Protein AF-A0AB73KHJ9-F1 (afdb_monomer_lite)

Structure (mmCIF, N/CA/C/O backbone):
data_AF-A0AB73KHJ9-F1
#
_entry.id   AF-A0AB73KHJ9-F1
#
loop_
_atom_site.group_PDB
_atom_site.id
_atom_site.type_symbol
_atom_site.label_atom_id
_atom_site.label_alt_id
_atom_site.label_comp_id
_atom_site.label_asym_id
_atom_site.label_entity_id
_atom_site.label_seq_id
_atom_site.pdbx_PDB_ins_code
_atom_site.Cartn_x
_atom_site.Cartn_y
_atom_site.Cartn_z
_atom_site.occupancy
_atom_site.B_iso_or_equiv
_atom_site.auth_seq_id
_atom_site.auth_comp_id
_atom_site.auth_asym_id
_atom_site.auth_atom_id
_atom_site.pdbx_PDB_model_num
ATOM 1 N N . MET A 1 1 ? -18.377 -6.140 -3.430 1.00 81.19 1 MET A N 1
ATOM 2 C CA . MET A 1 1 ? -17.307 -7.071 -3.857 1.00 81.19 1 MET A CA 1
ATOM 3 C C . MET A 1 1 ? -16.112 -6.211 -4.184 1.00 81.19 1 MET A C 1
ATOM 5 O O . MET A 1 1 ? -16.293 -5.256 -4.936 1.00 81.19 1 MET A O 1
ATOM 9 N N . ALA A 1 2 ? -14.947 -6.547 -3.633 1.00 90.94 2 ALA A N 1
ATOM 10 C CA . ALA A 1 2 ? -13.695 -5.864 -3.920 1.00 90.94 2 ALA A CA 1
ATOM 11 C C . ALA A 1 2 ? -13.493 -5.612 -5.420 1.00 90.94 2 ALA A C 1
ATOM 13 O O . ALA A 1 2 ? -13.646 -6.513 -6.248 1.00 90.94 2 ALA A O 1
ATOM 14 N N . SER A 1 3 ? -13.125 -4.384 -5.767 1.00 93.88 3 SER A N 1
ATOM 15 C CA . SER A 1 3 ? -12.818 -3.993 -7.144 1.00 93.88 3 SER A CA 1
ATOM 16 C C . SER A 1 3 ? -11.706 -2.953 -7.179 1.00 93.88 3 SER A C 1
ATOM 18 O O . SER A 1 3 ? -11.421 -2.309 -6.168 1.00 93.88 3 SER A O 1
ATOM 20 N N . PHE A 1 4 ? -11.085 -2.782 -8.347 1.00 93.62 4 PHE A N 1
ATOM 21 C CA . PHE A 1 4 ? -10.107 -1.726 -8.579 1.00 93.62 4 PHE A CA 1
ATOM 22 C C . PHE A 1 4 ? -10.362 -1.002 -9.901 1.00 93.62 4 PHE A C 1
ATOM 24 O O . PHE A 1 4 ? -10.872 -1.579 -10.862 1.00 93.62 4 PHE A O 1
ATOM 31 N N . THR A 1 5 ? -9.959 0.264 -9.956 1.00 94.12 5 THR A N 1
ATOM 32 C CA . THR A 1 5 ? -9.989 1.097 -11.162 1.00 94.12 5 THR A CA 1
ATOM 33 C C . THR A 1 5 ? -8.709 1.913 -11.258 1.00 94.12 5 THR A C 1
ATOM 35 O O . THR A 1 5 ? -8.288 2.501 -10.260 1.00 94.12 5 THR A O 1
ATOM 38 N N . LYS A 1 6 ? -8.113 2.004 -12.452 1.00 91.19 6 LYS A N 1
ATOM 39 C CA . LYS A 1 6 ? -7.064 3.001 -12.722 1.00 91.19 6 LYS A CA 1
ATOM 40 C C . LYS A 1 6 ? -7.648 4.403 -12.586 1.00 91.19 6 LYS A C 1
ATOM 42 O O . LYS A 1 6 ? -8.772 4.633 -13.027 1.00 91.19 6 LYS A O 1
ATOM 47 N N . GLU A 1 7 ? -6.890 5.328 -12.009 1.00 88.81 7 GLU A N 1
ATOM 48 C CA . GLU A 1 7 ? -7.337 6.724 -11.906 1.00 88.81 7 GLU A CA 1
ATOM 49 C C . GLU A 1 7 ? -7.354 7.414 -13.267 1.00 88.81 7 GLU A C 1
ATOM 51 O O . GLU A 1 7 ? -8.308 8.104 -13.615 1.00 88.81 7 GLU A O 1
ATOM 56 N N . GLU A 1 8 ? -6.326 7.147 -14.070 1.00 87.56 8 GLU A N 1
ATOM 57 C CA . GLU A 1 8 ? -6.245 7.567 -15.460 1.00 87.56 8 GLU A CA 1
ATOM 58 C C . GLU A 1 8 ? -6.319 6.334 -16.357 1.00 87.56 8 GLU A C 1
ATOM 60 O O . GLU A 1 8 ? -5.397 5.517 -16.401 1.00 87.56 8 GLU A O 1
ATOM 65 N N . ALA A 1 9 ? -7.415 6.193 -17.103 1.00 83.62 9 ALA A N 1
ATOM 66 C CA . ALA A 1 9 ? -7.610 5.055 -18.004 1.00 83.62 9 ALA A CA 1
ATOM 67 C C . ALA A 1 9 ? -6.530 4.969 -19.100 1.00 83.62 9 ALA A C 1
ATOM 69 O O . ALA A 1 9 ? -6.237 3.884 -19.595 1.00 83.62 9 ALA A O 1
ATOM 70 N N . THR A 1 10 ? -5.930 6.105 -19.462 1.00 85.88 10 THR A N 1
ATOM 71 C CA . THR A 1 10 ? -4.847 6.214 -20.449 1.00 85.88 10 THR A CA 1
ATOM 72 C C . THR A 1 10 ? -3.466 5.916 -19.875 1.00 85.88 10 THR A C 1
ATOM 74 O O . THR A 1 10 ? -2.509 5.820 -20.642 1.00 85.88 10 THR A O 1
ATOM 77 N N . CYS A 1 11 ? -3.330 5.780 -18.554 1.00 85.06 11 CYS A N 1
ATOM 78 C CA . CYS A 1 11 ? -2.047 5.455 -17.957 1.00 85.06 11 CYS A CA 1
ATOM 79 C C . CYS A 1 11 ? -1.626 4.027 -18.330 1.00 85.06 11 CYS A C 1
ATOM 81 O O . CYS A 1 11 ? -2.378 3.050 -18.185 1.00 85.06 11 CYS A O 1
ATOM 83 N N . THR A 1 12 ? -0.382 3.924 -18.787 1.00 83.69 12 THR A N 1
ATOM 84 C CA . THR A 1 12 ? 0.283 2.672 -19.131 1.00 83.69 12 THR A CA 1
ATOM 85 C C . THR A 1 12 ? 1.580 2.586 -18.334 1.00 83.69 12 THR A C 1
ATOM 87 O O . THR A 1 12 ? 2.460 3.430 -18.483 1.00 83.69 12 THR A O 1
ATOM 90 N N . SER A 1 13 ? 1.682 1.591 -17.449 1.00 84.44 13 SER A N 1
ATOM 91 C CA . SER A 1 13 ? 2.965 1.179 -16.882 1.00 84.44 13 SER A CA 1
ATOM 92 C C . SER A 1 13 ? 3.457 -0.056 -17.619 1.00 84.44 13 SER A C 1
ATOM 94 O O . SER A 1 13 ? 2.667 -0.934 -17.962 1.00 84.44 13 SER A O 1
ATOM 96 N N . GLU A 1 14 ? 4.758 -0.114 -17.886 1.00 85.19 14 GLU A N 1
ATOM 97 C CA . GLU A 1 14 ? 5.397 -1.238 -18.580 1.00 85.19 14 GLU A CA 1
ATOM 98 C C . GLU A 1 14 ? 6.280 -2.076 -17.655 1.00 85.19 14 GLU A C 1
ATOM 100 O O . GLU A 1 14 ? 6.662 -3.186 -18.015 1.00 85.19 14 GLU A O 1
ATOM 105 N N . ILE A 1 15 ? 6.642 -1.552 -16.481 1.00 87.56 15 ILE A N 1
ATOM 106 C CA . ILE A 1 15 ? 7.699 -2.132 -15.639 1.00 87.56 15 ILE A CA 1
ATOM 107 C C . ILE A 1 15 ? 7.201 -2.423 -14.229 1.00 87.56 15 ILE A C 1
ATOM 109 O O . ILE A 1 15 ? 7.652 -3.398 -13.632 1.00 87.56 15 ILE A O 1
ATOM 113 N N . LEU A 1 16 ? 6.294 -1.608 -13.690 1.00 90.75 16 LEU A N 1
ATOM 114 C CA . LEU A 1 16 ? 5.935 -1.655 -12.280 1.00 90.75 16 LEU A CA 1
ATOM 115 C C . LEU A 1 16 ? 4.426 -1.696 -12.108 1.00 90.75 16 LEU A C 1
ATOM 117 O O . LEU A 1 16 ? 3.721 -0.821 -12.595 1.00 90.75 16 LEU A O 1
ATOM 121 N N . PHE A 1 17 ? 3.943 -2.680 -11.365 1.00 92.62 17 PHE A N 1
ATOM 122 C CA . PHE A 1 17 ? 2.517 -2.882 -11.147 1.00 92.62 17 PHE A CA 1
ATOM 123 C C . PHE A 1 17 ? 2.246 -3.173 -9.678 1.00 92.62 17 PHE A C 1
ATOM 125 O O . PHE A 1 17 ? 3.093 -3.725 -8.967 1.00 92.62 17 PHE A O 1
ATOM 132 N N . ILE A 1 18 ? 1.029 -2.861 -9.245 1.00 94.88 18 ILE A N 1
ATOM 133 C CA . ILE A 1 18 ? 0.480 -3.404 -8.010 1.00 94.88 18 ILE A CA 1
ATOM 134 C C . ILE A 1 18 ? 0.051 -4.844 -8.297 1.00 94.88 18 ILE A C 1
ATOM 136 O O . ILE A 1 18 ? -0.739 -5.112 -9.202 1.00 94.88 18 ILE A O 1
ATOM 140 N N . GLY A 1 19 ? 0.640 -5.780 -7.566 1.00 93.00 19 GLY A N 1
ATOM 141 C CA . GLY A 1 19 ? 0.358 -7.202 -7.666 1.00 93.00 19 GLY A CA 1
ATOM 142 C C . GLY A 1 19 ? -0.805 -7.610 -6.772 1.00 93.00 19 GLY A C 1
ATOM 143 O O . GLY A 1 19 ? -1.752 -6.857 -6.563 1.00 93.00 19 GLY A O 1
ATOM 144 N N . THR A 1 20 ? -0.737 -8.816 -6.211 1.00 94.62 20 THR A N 1
ATOM 145 C CA . THR A 1 20 ? -1.759 -9.291 -5.276 1.00 94.62 20 THR A CA 1
ATOM 146 C C . THR A 1 20 ? -1.966 -8.304 -4.135 1.00 94.62 20 THR A C 1
ATOM 148 O O . THR A 1 20 ? -1.011 -7.885 -3.492 1.00 94.62 20 THR A O 1
ATOM 151 N N . THR A 1 21 ? -3.220 -7.972 -3.855 1.00 95.00 21 THR A N 1
ATOM 152 C CA . THR A 1 21 ? -3.601 -7.209 -2.668 1.00 95.00 21 THR A CA 1
ATOM 153 C C . THR A 1 21 ? -4.623 -8.008 -1.886 1.00 95.00 21 THR A C 1
ATOM 155 O O . THR A 1 21 ? -5.563 -8.540 -2.481 1.00 95.00 21 THR A O 1
ATOM 158 N N . GLN A 1 22 ? -4.424 -8.153 -0.578 1.00 95.19 22 GLN A N 1
ATOM 159 C CA . GLN A 1 22 ? -5.305 -8.939 0.289 1.00 95.19 22 GLN A CA 1
ATOM 160 C C . GLN A 1 22 ? -5.485 -8.249 1.628 1.00 95.19 22 GLN A C 1
ATOM 162 O O . GLN A 1 22 ? -4.527 -7.698 2.172 1.00 95.19 22 GLN A O 1
ATOM 167 N N . LEU A 1 23 ? -6.691 -8.350 2.172 1.00 95.50 23 LEU A N 1
ATOM 168 C CA . LEU A 1 23 ? -6.990 -7.977 3.544 1.00 95.50 23 LEU A CA 1
ATOM 169 C C . LEU A 1 23 ? -7.388 -9.253 4.277 1.00 95.50 23 LEU A C 1
ATOM 171 O O . LEU A 1 23 ? -8.394 -9.864 3.937 1.00 95.50 23 LEU A O 1
ATOM 175 N N . ILE A 1 24 ? -6.596 -9.692 5.247 1.00 94.06 24 ILE A N 1
ATOM 176 C CA . ILE A 1 24 ? -6.816 -10.952 5.971 1.00 9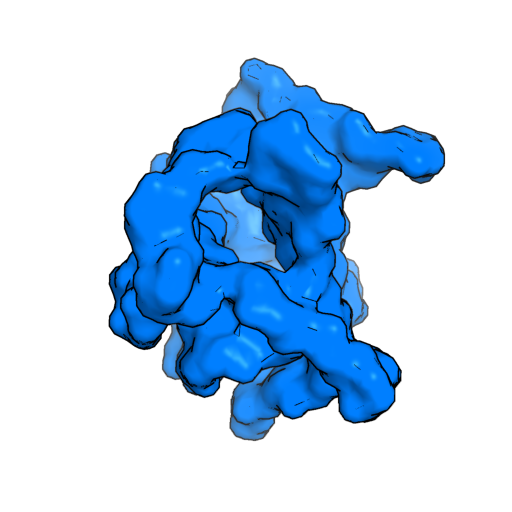4.06 24 ILE A CA 1
ATOM 177 C C . ILE A 1 24 ? -7.057 -10.687 7.462 1.00 94.06 24 ILE A C 1
ATOM 179 O O . ILE A 1 24 ? -6.628 -9.647 7.969 1.00 94.06 24 ILE A O 1
ATOM 183 N N . PRO A 1 25 ? -7.742 -11.594 8.184 1.00 92.81 25 PRO A N 1
ATOM 184 C CA . PRO A 1 25 ? -7.903 -11.469 9.627 1.00 92.81 25 PRO A CA 1
ATOM 185 C C . PRO A 1 25 ? -6.544 -11.349 10.320 1.00 92.81 25 PRO A C 1
ATOM 187 O O . PRO A 1 25 ? -5.617 -12.095 10.004 1.00 92.81 25 PRO A O 1
ATOM 190 N N . CYS A 1 26 ? -6.434 -10.423 11.268 1.00 89.00 26 CYS A N 1
ATOM 191 C CA . CYS A 1 26 ? -5.225 -10.245 12.060 1.00 89.00 26 CYS A CA 1
ATOM 192 C C . CYS A 1 26 ? -5.406 -10.888 13.435 1.00 89.00 26 CYS A C 1
ATOM 194 O O . CYS A 1 26 ? -6.445 -10.715 14.068 1.00 89.00 26 CYS A O 1
ATOM 196 N N . ASN A 1 27 ? -4.389 -11.608 13.905 1.00 84.19 27 ASN A N 1
ATOM 197 C CA . ASN A 1 27 ? -4.304 -12.060 15.292 1.00 84.19 27 ASN A CA 1
ATOM 198 C C . ASN A 1 27 ? -3.025 -11.491 15.914 1.00 84.19 27 ASN A C 1
ATOM 200 O O . ASN A 1 27 ? -2.071 -12.216 16.191 1.00 84.19 27 ASN A O 1
ATOM 204 N N . GLU A 1 28 ? -2.984 -10.165 16.023 1.00 84.50 28 GLU A N 1
ATOM 205 C CA . GLU A 1 28 ? -1.832 -9.409 16.503 1.00 84.50 28 GLU A CA 1
ATOM 206 C C . GLU A 1 28 ? -1.914 -9.185 18.016 1.00 84.50 28 GLU A C 1
ATOM 208 O O . GLU A 1 28 ? -2.872 -8.606 18.526 1.00 84.50 28 GLU A O 1
ATOM 213 N N . THR A 1 29 ? -0.887 -9.623 18.746 1.00 85.31 29 THR A N 1
ATOM 214 C CA . THR A 1 29 ? -0.818 -9.491 20.211 1.00 85.31 29 THR A CA 1
ATOM 215 C C . THR A 1 29 ? 0.162 -8.418 20.678 1.00 85.31 29 THR A C 1
ATOM 217 O O . THR A 1 29 ? 0.044 -7.932 21.799 1.00 85.31 29 THR A O 1
ATOM 220 N N . GLN A 1 30 ? 1.146 -8.059 19.851 1.00 88.44 30 GLN A N 1
ATOM 221 C CA . GLN A 1 30 ? 2.175 -7.070 20.170 1.00 88.44 30 GLN A CA 1
ATOM 222 C C . GLN A 1 30 ? 1.712 -5.644 19.848 1.00 88.44 30 GLN A C 1
ATOM 224 O O . GLN A 1 30 ? 2.007 -4.720 20.605 1.00 88.44 30 GLN A O 1
ATOM 229 N N . TYR A 1 31 ? 0.961 -5.466 18.757 1.00 88.50 31 TYR A N 1
ATOM 230 C CA . TYR A 1 31 ? 0.440 -4.170 18.302 1.00 88.50 31 TYR A CA 1
ATOM 231 C C . TYR A 1 31 ? -1.094 -4.202 18.169 1.00 88.50 31 TYR A C 1
ATOM 233 O O . TYR A 1 31 ? -1.628 -4.354 17.071 1.00 88.50 31 TYR A O 1
ATOM 241 N N . PRO A 1 32 ? -1.836 -4.027 19.276 1.00 84.75 32 PRO A N 1
ATOM 242 C CA . PRO A 1 32 ? -3.259 -4.373 19.355 1.00 84.75 32 PRO A CA 1
ATOM 243 C C . PRO A 1 32 ? -4.203 -3.464 18.550 1.00 84.75 32 PRO A C 1
ATOM 245 O O . PRO A 1 32 ? -5.407 -3.698 18.537 1.00 84.75 32 PRO A O 1
ATOM 248 N N . LEU A 1 33 ? -3.694 -2.414 17.896 1.00 91.31 33 LEU A N 1
ATOM 249 C CA . LEU A 1 33 ? -4.512 -1.568 17.023 1.00 91.31 33 LEU A CA 1
ATOM 250 C C . LEU A 1 33 ? -4.861 -2.266 15.701 1.00 91.31 33 LEU A C 1
ATOM 252 O O . LEU A 1 33 ? -5.864 -1.915 15.080 1.00 91.31 33 LEU A O 1
ATOM 256 N N . ALA A 1 34 ? -4.054 -3.237 15.262 1.00 93.50 34 ALA A N 1
ATOM 257 C CA . ALA A 1 34 ? -4.285 -3.951 14.015 1.00 93.50 34 ALA A CA 1
ATOM 258 C C . ALA A 1 34 ? -5.487 -4.898 14.139 1.00 93.50 34 ALA A C 1
ATOM 260 O O . ALA A 1 34 ? -5.461 -5.878 14.877 1.00 93.50 34 ALA A O 1
ATOM 261 N N . THR A 1 35 ? -6.540 -4.612 13.377 1.00 94.06 35 THR A N 1
ATOM 262 C CA . THR A 1 35 ? -7.751 -5.452 13.293 1.00 94.06 35 THR A CA 1
ATOM 263 C C . THR A 1 35 ? -7.725 -6.393 12.086 1.00 94.06 35 THR A C 1
ATOM 265 O O . THR A 1 35 ? -8.353 -7.450 12.089 1.00 94.06 35 THR A O 1
ATOM 268 N N . ALA A 1 36 ? -6.966 -6.028 11.053 1.00 95.12 36 ALA A N 1
ATOM 269 C CA . ALA A 1 36 ? -6.751 -6.805 9.841 1.00 95.12 36 ALA A CA 1
ATOM 270 C C . ALA A 1 36 ? -5.312 -6.600 9.345 1.00 95.12 36 ALA A C 1
ATOM 272 O O . ALA A 1 36 ? -4.693 -5.574 9.628 1.00 95.12 36 ALA A O 1
ATOM 273 N N . THR A 1 37 ? -4.786 -7.572 8.606 1.00 95.12 37 THR A N 1
ATOM 274 C CA . THR A 1 37 ? -3.486 -7.470 7.939 1.00 95.12 37 THR A CA 1
ATOM 275 C C . THR A 1 37 ? -3.716 -7.170 6.466 1.00 95.12 37 THR A C 1
ATOM 277 O O . THR A 1 37 ? -4.382 -7.931 5.765 1.00 95.12 37 THR A O 1
ATOM 280 N N . LEU A 1 38 ? -3.156 -6.061 5.995 1.00 95.81 38 LEU A N 1
ATOM 281 C CA . LEU A 1 38 ? -3.105 -5.679 4.594 1.00 95.81 38 LEU A CA 1
ATOM 282 C C . LEU A 1 38 ? -1.767 -6.129 4.003 1.00 95.81 38 LEU A C 1
ATOM 284 O O . LEU A 1 38 ? -0.696 -5.797 4.511 1.00 95.81 38 LEU A O 1
ATOM 288 N N . SER A 1 39 ? -1.847 -6.875 2.907 1.00 94.62 39 SER A N 1
ATOM 289 C CA . SER A 1 39 ? -0.702 -7.244 2.078 1.00 94.62 39 SER A CA 1
ATOM 290 C C . SER A 1 39 ? -0.874 -6.639 0.696 1.00 94.62 39 SER A C 1
ATOM 292 O O . SER A 1 39 ? -1.944 -6.768 0.097 1.00 94.62 39 SER A O 1
ATOM 294 N N . ILE A 1 40 ? 0.159 -5.964 0.201 1.00 95.44 40 ILE A N 1
ATOM 295 C CA . ILE A 1 40 ? 0.191 -5.417 -1.157 1.00 95.44 40 ILE A CA 1
ATOM 296 C C . ILE A 1 40 ? 1.510 -5.822 -1.802 1.00 95.44 40 ILE A C 1
ATOM 298 O O . ILE A 1 40 ? 2.581 -5.449 -1.325 1.00 95.44 40 ILE A O 1
ATOM 302 N N . ASP A 1 41 ? 1.433 -6.563 -2.899 1.00 94.69 41 ASP A N 1
ATOM 303 C CA . ASP A 1 41 ? 2.589 -6.877 -3.726 1.00 94.69 41 ASP A CA 1
ATOM 304 C C . ASP A 1 41 ? 2.931 -5.693 -4.634 1.00 94.69 41 ASP A C 1
ATOM 306 O O . ASP A 1 41 ? 2.060 -5.103 -5.277 1.00 94.69 41 ASP A O 1
ATOM 310 N N . VAL A 1 42 ? 4.222 -5.428 -4.787 1.00 93.88 42 VAL A N 1
ATOM 311 C CA . VAL A 1 42 ? 4.764 -4.699 -5.935 1.00 93.88 42 VAL A CA 1
ATOM 312 C C . VAL A 1 42 ? 5.466 -5.708 -6.840 1.00 93.88 42 VAL A C 1
ATOM 314 O O . VAL A 1 42 ? 6.288 -6.501 -6.376 1.00 93.88 42 VAL A O 1
ATOM 317 N N . ILE A 1 43 ? 5.118 -5.712 -8.127 1.00 93.44 43 ILE A N 1
ATOM 318 C CA . ILE A 1 43 ? 5.615 -6.687 -9.108 1.00 93.44 43 ILE A CA 1
ATOM 319 C C . ILE A 1 43 ? 6.148 -6.004 -10.362 1.00 93.44 43 ILE A C 1
ATOM 321 O O . ILE A 1 43 ? 5.800 -4.865 -10.675 1.00 93.44 43 ILE A O 1
ATOM 325 N N . SER A 1 44 ? 6.959 -6.746 -11.107 1.00 91.00 44 SER A N 1
ATOM 326 C CA . SER A 1 44 ? 7.421 -6.379 -12.443 1.00 91.00 44 SER A CA 1
ATOM 327 C C . SER A 1 44 ? 7.136 -7.513 -13.437 1.00 91.00 44 SER A C 1
ATOM 329 O O . SER A 1 44 ? 6.907 -8.656 -13.023 1.00 91.00 44 SER A O 1
ATOM 331 N N . PRO A 1 45 ? 7.115 -7.251 -14.756 1.00 88.88 45 PRO A N 1
ATOM 332 C CA . PRO A 1 45 ? 7.068 -8.315 -15.750 1.00 88.88 45 PRO A CA 1
ATOM 333 C C . PRO A 1 45 ? 8.298 -9.218 -15.665 1.00 88.88 45 PRO A C 1
ATOM 335 O O . PRO A 1 45 ? 9.391 -8.769 -15.330 1.00 88.88 45 PRO A O 1
ATOM 338 N N . GLN A 1 46 ? 8.152 -10.477 -16.084 1.00 87.56 46 GLN A N 1
ATOM 339 C CA . GLN A 1 46 ? 9.225 -11.478 -16.021 1.00 87.56 46 GLN A CA 1
ATOM 340 C C . GLN A 1 46 ? 10.524 -11.027 -16.713 1.00 87.56 46 GLN A C 1
ATOM 342 O O . GLN A 1 46 ? 11.613 -11.374 -16.262 1.00 87.56 46 GLN A O 1
ATOM 347 N N . ALA A 1 47 ? 10.422 -10.207 -17.766 1.00 86.94 47 ALA A N 1
ATOM 348 C CA . ALA A 1 47 ? 11.568 -9.623 -18.466 1.00 86.94 47 ALA A CA 1
ATOM 349 C C . ALA A 1 47 ? 12.498 -8.790 -17.555 1.00 86.94 47 ALA A C 1
ATOM 351 O O . ALA A 1 47 ? 13.655 -8.569 -17.905 1.00 86.94 47 ALA A O 1
ATOM 352 N N . PHE A 1 48 ? 12.012 -8.354 -16.389 1.00 86.00 48 PHE A N 1
ATOM 353 C CA . PHE A 1 48 ? 12.750 -7.578 -15.395 1.00 86.00 48 PHE A CA 1
ATOM 354 C C . PHE A 1 48 ? 13.108 -8.378 -14.129 1.00 86.00 48 PHE A C 1
ATOM 356 O O . PHE A 1 48 ? 13.645 -7.795 -13.194 1.00 86.00 48 PHE A O 1
ATOM 363 N N . GLY A 1 49 ? 12.871 -9.696 -14.083 1.00 81.50 49 GLY A N 1
ATOM 364 C CA . GLY A 1 49 ? 13.071 -10.513 -12.871 1.00 81.50 49 GLY A CA 1
ATOM 365 C C . GLY A 1 49 ? 14.520 -10.610 -12.363 1.00 81.50 49 GLY A C 1
ATOM 366 O O . GLY A 1 49 ? 14.743 -10.903 -11.193 1.00 81.50 49 GLY A O 1
ATOM 367 N N . GLU A 1 50 ? 15.506 -10.325 -13.218 1.00 81.75 50 GLU A N 1
ATOM 368 C CA . GLU A 1 50 ? 16.935 -10.265 -12.854 1.00 81.75 50 GLU A CA 1
ATOM 369 C C . GLU A 1 50 ? 17.434 -8.830 -12.611 1.00 81.75 50 GLU A C 1
ATOM 371 O O . GLU A 1 50 ? 18.635 -8.596 -12.466 1.00 81.75 50 GLU A O 1
ATOM 376 N N . VAL A 1 51 ? 16.532 -7.845 -12.600 1.00 84.81 51 VAL A N 1
ATOM 377 C CA . VAL A 1 51 ? 16.874 -6.440 -12.370 1.00 84.81 51 VAL A CA 1
ATOM 378 C C . VAL A 1 51 ? 16.729 -6.118 -10.888 1.00 84.81 51 VAL A C 1
ATOM 380 O O . VAL A 1 51 ? 15.661 -6.280 -10.299 1.00 84.81 51 VAL A O 1
ATOM 383 N N . ASP A 1 52 ? 17.808 -5.607 -10.301 1.00 88.62 52 ASP A N 1
ATOM 384 C CA . ASP A 1 52 ? 17.739 -4.963 -8.997 1.00 88.62 52 ASP A CA 1
ATOM 385 C C . ASP A 1 52 ? 17.143 -3.557 -9.155 1.00 88.62 52 ASP A C 1
ATOM 387 O O . ASP A 1 52 ? 17.624 -2.747 -9.957 1.00 88.62 52 ASP A O 1
ATOM 391 N N . PHE A 1 53 ? 16.125 -3.269 -8.353 1.00 90.81 53 PHE A N 1
ATOM 392 C CA . PHE A 1 53 ? 15.542 -1.945 -8.209 1.00 90.81 53 PHE A CA 1
ATOM 393 C C . PHE A 1 53 ? 15.982 -1.326 -6.884 1.00 90.81 53 PHE A C 1
ATOM 395 O O . PHE A 1 53 ? 16.106 -2.009 -5.866 1.00 90.81 53 PHE A O 1
ATOM 402 N N . GLU A 1 54 ? 16.206 -0.023 -6.910 1.00 92.44 54 GLU A N 1
ATOM 403 C CA . GLU A 1 54 ? 16.509 0.817 -5.759 1.00 92.44 54 GLU A CA 1
ATOM 404 C C . GLU A 1 54 ? 15.287 1.666 -5.415 1.00 92.44 54 GLU A C 1
ATOM 406 O O . GLU A 1 54 ? 14.457 1.947 -6.280 1.00 92.44 54 GLU A O 1
ATOM 411 N N . ASP A 1 55 ? 15.169 2.057 -4.148 1.00 92.88 55 ASP A N 1
ATOM 412 C CA . ASP A 1 55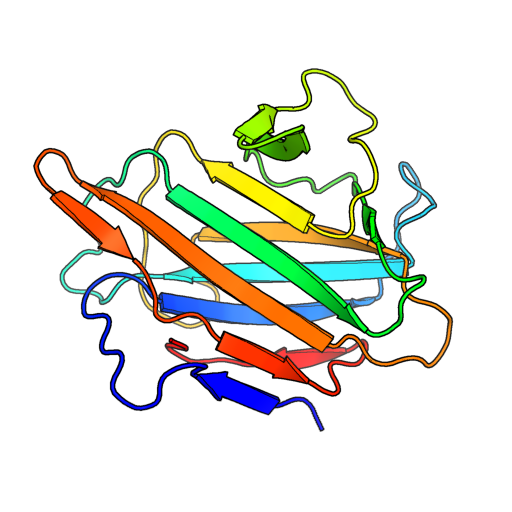 ? 14.082 2.900 -3.643 1.00 92.88 55 ASP A CA 1
ATOM 413 C C . ASP A 1 55 ? 12.699 2.469 -4.159 1.00 92.88 55 ASP A C 1
ATOM 415 O O . ASP A 1 55 ? 11.946 3.251 -4.743 1.00 92.88 55 ASP A O 1
ATOM 419 N N . ILE A 1 56 ? 12.368 1.195 -3.950 1.00 94.56 56 ILE A N 1
ATOM 420 C CA . ILE A 1 56 ? 11.054 0.655 -4.291 1.00 94.56 56 ILE A CA 1
ATOM 42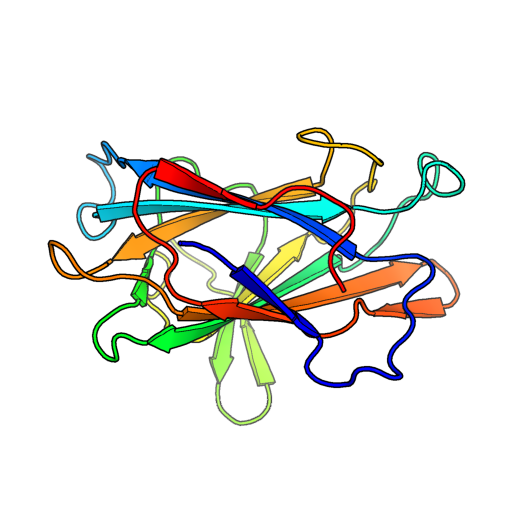1 C C . ILE A 1 56 ? 10.076 1.192 -3.251 1.00 94.56 56 ILE A C 1
ATOM 423 O O . ILE A 1 56 ? 10.128 0.815 -2.075 1.00 94.56 56 ILE A O 1
ATOM 427 N N . MET A 1 57 ? 9.212 2.109 -3.669 1.00 96.25 57 MET A N 1
ATOM 428 C CA . MET A 1 57 ? 8.237 2.764 -2.811 1.00 96.25 57 MET A CA 1
ATOM 429 C C . MET A 1 57 ? 6.829 2.288 -3.146 1.00 96.25 57 MET A C 1
ATOM 431 O O . MET A 1 57 ? 6.437 2.276 -4.309 1.00 96.25 57 MET A O 1
ATOM 435 N N . LEU A 1 58 ? 6.064 1.959 -2.113 1.00 97.38 58 LEU A N 1
ATOM 436 C CA . LEU A 1 58 ? 4.622 1.770 -2.161 1.00 97.38 58 LEU A CA 1
ATOM 437 C C . LEU A 1 58 ? 3.963 2.951 -1.450 1.00 97.38 58 LEU A C 1
ATOM 439 O O . LEU A 1 58 ? 4.296 3.240 -0.301 1.00 97.38 58 LEU A O 1
ATOM 443 N N . PHE A 1 59 ? 3.013 3.597 -2.111 1.00 98.06 59 PHE A N 1
ATOM 444 C CA . PHE A 1 59 ? 2.182 4.648 -1.543 1.00 98.06 59 PHE A CA 1
ATOM 445 C C . PHE A 1 59 ? 0.772 4.109 -1.333 1.00 98.06 59 PHE A C 1
ATOM 447 O O . PHE A 1 59 ? 0.162 3.593 -2.269 1.00 98.06 59 PHE A O 1
ATOM 454 N N . VAL A 1 60 ? 0.255 4.248 -0.115 1.00 98.12 60 VAL A N 1
ATOM 455 C CA . VAL A 1 60 ? -1.106 3.850 0.258 1.00 98.12 60 VAL A CA 1
ATOM 456 C C . VAL A 1 60 ? -1.807 5.050 0.881 1.00 98.12 60 VAL A C 1
ATOM 458 O O . VAL A 1 60 ? -1.260 5.677 1.786 1.00 98.12 60 VAL A O 1
ATOM 461 N N . ASP A 1 61 ? -3.004 5.369 0.400 1.00 98.06 61 ASP A N 1
ATOM 462 C CA . ASP A 1 61 ? -3.864 6.432 0.926 1.00 98.06 61 ASP A CA 1
ATOM 463 C C . ASP A 1 61 ? -5.250 5.851 1.237 1.00 98.06 61 ASP A C 1
ATOM 465 O O . ASP A 1 61 ? -5.978 5.457 0.322 1.00 98.06 61 ASP A O 1
ATOM 469 N N . ILE A 1 62 ? -5.598 5.739 2.522 1.00 97.94 62 ILE A N 1
ATOM 470 C CA . ILE A 1 62 ? -6.920 5.284 2.968 1.00 97.94 62 ILE A CA 1
ATOM 471 C C . ILE A 1 62 ? -7.934 6.394 2.704 1.00 97.94 62 ILE A C 1
ATOM 473 O O . ILE A 1 62 ? -7.922 7.444 3.354 1.00 97.94 62 ILE A O 1
ATOM 477 N N . LEU A 1 63 ? -8.865 6.117 1.796 1.00 97.56 63 LEU A N 1
ATOM 478 C CA . LEU A 1 63 ? -9.948 7.021 1.433 1.00 97.56 63 LEU A CA 1
ATOM 479 C C . LEU A 1 63 ? -11.125 6.870 2.405 1.00 97.56 63 LEU A C 1
ATOM 481 O O . LEU A 1 63 ? -11.567 7.866 2.968 1.00 97.56 63 LEU A O 1
ATOM 485 N N . GLU A 1 64 ? -11.568 5.633 2.650 1.00 97.00 64 GLU A N 1
ATOM 486 C CA . GLU A 1 64 ? -12.692 5.299 3.539 1.00 97.00 64 GLU A CA 1
ATOM 487 C C . GLU A 1 64 ? -12.452 3.963 4.276 1.00 97.00 64 GLU A C 1
ATOM 489 O O . GLU A 1 64 ? -11.780 3.089 3.719 1.00 97.00 64 GLU A O 1
ATOM 494 N N . PRO A 1 65 ? -13.027 3.763 5.480 1.00 97.06 65 PRO A N 1
ATOM 495 C CA . PRO A 1 65 ? -13.723 4.773 6.279 1.00 97.06 65 PRO A CA 1
ATOM 496 C C . PRO A 1 65 ? -12.734 5.784 6.874 1.00 97.06 65 PRO A C 1
ATOM 498 O O . PRO A 1 65 ? -11.529 5.538 6.937 1.00 97.06 65 PRO A O 1
ATOM 501 N N . THR A 1 66 ? -13.223 6.944 7.307 1.00 95.75 66 THR A N 1
ATOM 502 C CA . THR A 1 66 ? -12.350 8.039 7.761 1.00 95.75 66 THR A CA 1
ATOM 503 C C . THR A 1 66 ? -11.546 7.747 9.029 1.00 95.75 66 THR A C 1
ATOM 505 O O . THR A 1 66 ? -10.505 8.363 9.262 1.00 95.75 66 THR A O 1
ATOM 508 N N . GLU A 1 67 ? -12.037 6.805 9.819 1.00 95.69 67 GLU A N 1
ATOM 509 C CA . GLU A 1 67 ? -11.492 6.315 11.075 1.00 95.69 67 GLU A CA 1
ATOM 510 C C . GLU A 1 67 ? -10.479 5.186 10.865 1.00 95.69 67 GLU A C 1
ATOM 512 O O . GLU A 1 67 ? -9.822 4.777 11.820 1.00 95.69 67 GLU A O 1
ATOM 517 N N . ALA A 1 68 ? -10.359 4.660 9.640 1.00 97.38 68 ALA A N 1
ATOM 518 C CA . ALA A 1 68 ? -9.396 3.611 9.361 1.00 97.38 68 ALA A CA 1
ATOM 519 C C . ALA A 1 68 ? -7.975 4.168 9.264 1.00 97.38 68 ALA A C 1
ATOM 521 O O . ALA A 1 68 ? -7.730 5.192 8.625 1.00 97.38 68 ALA A O 1
ATOM 522 N N . GLU A 1 69 ? -7.027 3.448 9.856 1.00 97.50 69 GLU A N 1
ATOM 523 C CA . GLU A 1 69 ? -5.612 3.812 9.877 1.00 97.50 69 GLU A CA 1
ATOM 524 C C . GLU A 1 69 ? -4.738 2.610 9.529 1.00 97.50 69 GLU A C 1
ATOM 526 O O . GLU A 1 69 ? -5.020 1.471 9.899 1.00 97.50 69 GLU A O 1
ATOM 531 N N . ILE A 1 70 ? -3.632 2.874 8.843 1.00 97.12 70 ILE A N 1
ATOM 532 C CA . ILE A 1 70 ? -2.539 1.929 8.661 1.00 97.12 70 ILE A CA 1
ATOM 533 C C . ILE A 1 70 ? -1.716 1.939 9.946 1.00 97.12 70 ILE A C 1
ATOM 535 O O . ILE A 1 70 ? -1.279 2.995 10.410 1.00 97.12 70 ILE A O 1
ATOM 539 N N . VAL A 1 71 ? -1.506 0.760 10.518 1.00 95.94 71 VAL A N 1
ATOM 540 C CA . VAL A 1 71 ? -0.858 0.561 11.816 1.00 95.94 71 VAL A CA 1
ATOM 541 C C . VAL A 1 71 ? 0.208 -0.526 11.732 1.00 95.94 71 VAL A C 1
ATOM 543 O O . VAL A 1 71 ? 0.249 -1.325 10.795 1.00 95.94 71 VAL A O 1
ATOM 546 N N . GLN A 1 72 ? 1.103 -0.550 12.713 1.00 94.25 72 GLN A N 1
ATOM 547 C CA . GLN A 1 72 ? 2.137 -1.574 12.786 1.00 94.25 72 GLN A CA 1
ATOM 548 C C . GLN A 1 72 ? 1.556 -2.955 13.131 1.00 94.25 72 GLN A C 1
ATOM 550 O O . GLN A 1 72 ? 0.611 -3.057 13.909 1.00 94.25 72 GLN A O 1
ATOM 555 N N . ILE A 1 73 ? 2.189 -4.002 12.599 1.00 93.31 73 ILE A N 1
ATOM 556 C CA . ILE A 1 73 ? 2.055 -5.409 13.012 1.00 93.31 73 ILE A CA 1
ATOM 557 C C . ILE A 1 73 ? 3.444 -5.983 13.318 1.00 93.31 73 ILE A C 1
ATOM 559 O O . ILE A 1 73 ? 4.448 -5.443 12.859 1.00 93.31 73 ILE A O 1
ATOM 563 N N . ALA A 1 74 ? 3.535 -7.073 14.074 1.00 87.69 74 ALA A N 1
ATOM 564 C CA . ALA A 1 74 ? 4.791 -7.742 14.409 1.00 87.69 74 ALA A CA 1
ATOM 565 C C . ALA A 1 74 ? 5.510 -8.235 13.149 1.00 87.69 74 ALA A C 1
ATOM 567 O O . ALA A 1 74 ? 6.727 -8.104 13.026 1.00 87.69 74 ALA A O 1
ATOM 568 N N . GLU A 1 75 ? 4.737 -8.693 12.166 1.00 79.69 75 GLU A N 1
ATOM 569 C CA . GLU A 1 75 ? 5.201 -9.021 10.820 1.00 79.69 75 GLU A CA 1
ATOM 570 C C . GLU A 1 75 ? 5.360 -7.753 9.961 1.00 79.69 75 GLU A C 1
ATOM 572 O O . GLU A 1 75 ? 4.897 -7.687 8.824 1.00 79.69 75 GLU A O 1
ATOM 577 N N . THR A 1 76 ? 5.984 -6.692 10.494 1.00 66.69 76 THR A N 1
ATOM 578 C CA . THR A 1 76 ? 6.337 -5.563 9.627 1.00 66.69 76 THR A CA 1
ATOM 579 C C . THR A 1 76 ? 7.444 -6.043 8.700 1.00 66.69 76 THR A C 1
ATOM 581 O O . THR A 1 76 ? 8.576 -6.295 9.118 1.00 66.69 76 THR A O 1
ATOM 584 N N . SER A 1 77 ? 7.118 -6.190 7.424 1.00 65.44 77 SER A N 1
ATOM 585 C CA . SER A 1 77 ? 8.108 -6.490 6.399 1.00 65.44 77 SER A CA 1
ATOM 586 C C . SER A 1 77 ? 9.152 -5.368 6.366 1.00 65.44 77 SER A C 1
ATOM 588 O O . SER A 1 77 ? 8.783 -4.213 6.543 1.00 65.44 77 SER A O 1
ATOM 590 N N . GLY A 1 78 ? 10.439 -5.701 6.203 1.00 82.62 78 GLY A N 1
ATOM 591 C CA . GLY A 1 78 ? 11.605 -4.825 6.445 1.00 82.62 78 GLY A CA 1
ATOM 592 C C . GLY A 1 78 ? 11.776 -3.586 5.547 1.00 82.62 78 GLY A C 1
ATOM 593 O O . GLY A 1 78 ? 12.900 -3.253 5.177 1.00 82.62 78 GLY A O 1
ATOM 594 N N . PHE A 1 79 ? 10.685 -2.928 5.165 1.00 93.38 79 PHE A N 1
ATOM 595 C CA . PHE A 1 79 ? 10.657 -1.625 4.521 1.00 93.38 79 PHE A CA 1
ATOM 596 C C . PHE A 1 79 ? 10.689 -0.493 5.560 1.00 93.38 79 PHE A C 1
ATOM 598 O O . PHE A 1 79 ? 10.327 -0.656 6.725 1.00 93.38 79 PHE A O 1
ATOM 605 N N . HIS A 1 80 ? 11.083 0.695 5.115 1.00 95.19 80 HIS A N 1
ATOM 606 C CA . HIS A 1 80 ? 11.039 1.922 5.901 1.00 95.19 80 HIS A CA 1
ATOM 607 C C . HIS A 1 80 ? 9.635 2.535 5.882 1.00 95.19 80 HIS A C 1
ATOM 609 O O . HIS A 1 80 ? 9.079 2.784 4.810 1.00 95.19 80 HIS A O 1
ATOM 615 N N . TRP A 1 81 ?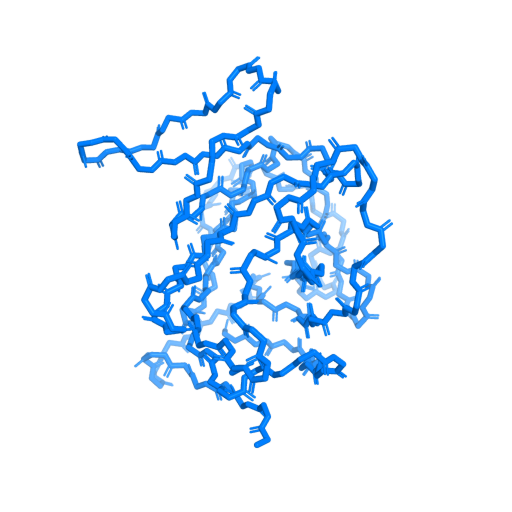 9.077 2.797 7.065 1.00 95.75 81 TRP A N 1
ATOM 616 C CA . TRP A 1 81 ? 7.736 3.357 7.248 1.00 95.75 81 TRP A CA 1
ATOM 617 C C . TRP A 1 81 ? 7.759 4.881 7.176 1.00 95.75 81 TRP A C 1
ATOM 619 O O . TRP A 1 81 ? 8.217 5.546 8.104 1.00 95.75 81 TRP A O 1
ATOM 629 N N . GLY A 1 82 ? 7.279 5.443 6.072 1.00 96.50 82 GLY A N 1
ATOM 630 C CA . GLY A 1 82 ? 7.180 6.883 5.865 1.00 96.50 82 GLY A CA 1
ATOM 631 C C . GLY A 1 82 ? 5.776 7.423 6.117 1.00 96.50 82 GLY A C 1
ATOM 632 O O . GLY A 1 82 ? 4.811 6.911 5.550 1.00 96.50 82 GLY A O 1
ATOM 633 N N . THR A 1 83 ? 5.664 8.510 6.879 1.00 96.56 83 THR A N 1
ATOM 634 C CA . THR A 1 83 ? 4.427 9.298 7.019 1.00 96.56 83 THR A CA 1
ATOM 635 C C . THR A 1 83 ? 4.596 10.687 6.397 1.00 96.56 83 THR A C 1
ATOM 637 O O . THR A 1 83 ? 5.726 11.178 6.275 1.00 96.56 83 THR A O 1
ATOM 640 N N . PRO A 1 84 ? 3.510 11.332 5.936 1.00 94.69 84 PRO A N 1
ATOM 641 C CA . PRO A 1 84 ? 3.604 12.669 5.366 1.00 94.69 84 PRO A CA 1
ATOM 642 C C . PRO A 1 84 ? 3.936 13.705 6.448 1.00 94.69 84 PRO A C 1
ATOM 644 O O . PRO A 1 84 ? 3.299 13.746 7.500 1.00 94.69 84 PRO A O 1
ATOM 647 N N . GLN A 1 85 ? 4.887 14.596 6.164 1.00 93.31 85 GLN A N 1
ATOM 648 C CA . GLN A 1 85 ? 5.188 15.766 6.990 1.00 93.31 85 GLN A CA 1
ATOM 649 C C . GLN A 1 85 ? 5.437 16.982 6.091 1.00 93.31 85 GLN A C 1
ATOM 651 O O . GLN A 1 85 ? 6.386 17.017 5.305 1.00 93.31 85 GLN A O 1
ATOM 656 N N . GLY A 1 86 ? 4.575 17.997 6.200 1.00 89.75 86 GLY A N 1
ATOM 657 C CA . GLY A 1 86 ? 4.618 19.157 5.307 1.00 89.75 86 GLY A CA 1
ATOM 658 C C . GLY A 1 86 ? 4.438 18.741 3.843 1.00 89.75 86 GLY A C 1
ATOM 659 O O . GLY A 1 86 ? 3.447 18.101 3.499 1.00 89.75 86 GLY A O 1
ATOM 660 N N . SER A 1 87 ? 5.400 19.097 2.988 1.00 89.06 87 SER A N 1
ATOM 661 C CA . SER A 1 87 ? 5.428 18.719 1.567 1.00 89.06 87 SER A CA 1
ATOM 662 C C . SER A 1 87 ? 6.183 17.414 1.274 1.00 89.06 87 SER A C 1
ATOM 664 O O . SER A 1 87 ? 6.299 17.036 0.109 1.00 89.06 87 SER A O 1
ATOM 666 N N . GLY A 1 88 ? 6.717 16.737 2.295 1.00 92.75 88 GLY A N 1
ATOM 667 C CA . GLY A 1 88 ? 7.574 15.563 2.140 1.00 92.75 88 GLY A CA 1
ATOM 668 C C . GLY A 1 88 ? 7.117 14.351 2.947 1.00 92.75 88 GLY A C 1
ATOM 669 O O . GLY A 1 88 ? 6.027 14.316 3.517 1.00 92.75 88 GLY A O 1
ATOM 670 N N . TRP A 1 89 ? 7.994 13.352 2.991 1.00 95.00 89 TRP A N 1
ATOM 671 C CA . TRP A 1 89 ? 7.824 12.123 3.760 1.00 95.00 89 TRP A CA 1
ATOM 672 C C . TRP A 1 89 ? 8.944 12.007 4.785 1.00 95.00 89 TRP A C 1
ATOM 674 O O . TRP A 1 89 ? 10.105 12.247 4.446 1.00 95.00 89 TRP A O 1
ATOM 684 N N . VAL A 1 90 ? 8.609 11.588 6.002 1.00 95.88 90 VAL A N 1
ATOM 685 C CA . VAL A 1 90 ? 9.587 11.306 7.055 1.00 95.88 90 VAL A CA 1
ATOM 686 C C . VAL A 1 90 ? 9.484 9.855 7.477 1.00 95.88 90 VAL A C 1
ATOM 688 O O . VAL A 1 90 ? 8.393 9.337 7.701 1.00 95.88 90 VA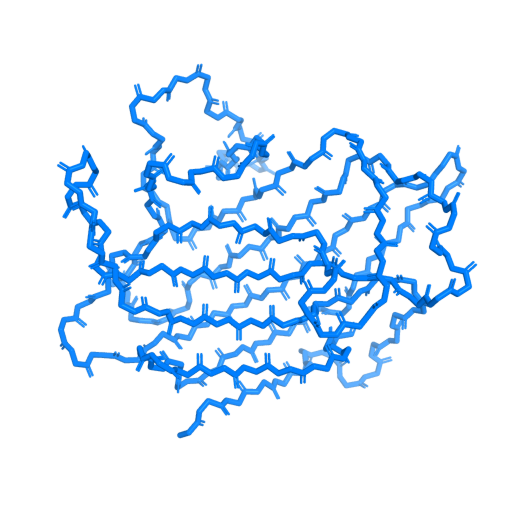L A O 1
ATOM 691 N N . GLU A 1 91 ? 10.638 9.193 7.539 1.00 95.69 91 GLU A N 1
ATOM 692 C CA . GLU A 1 91 ? 10.737 7.797 7.950 1.00 95.69 91 GLU A CA 1
ATOM 693 C C . GLU A 1 91 ? 10.728 7.701 9.471 1.00 95.69 91 GLU A C 1
ATOM 695 O O . GLU A 1 91 ? 11.484 8.390 10.159 1.00 95.69 91 GLU A O 1
ATOM 700 N N . ALA A 1 92 ? 9.875 6.829 9.996 1.00 93.31 92 ALA A N 1
ATOM 701 C CA . ALA A 1 92 ? 9.884 6.478 11.401 1.00 93.31 92 ALA A CA 1
ATOM 702 C C . ALA A 1 92 ? 11.187 5.742 11.739 1.00 93.31 92 ALA A C 1
ATOM 704 O O . ALA A 1 92 ? 11.601 4.815 11.043 1.00 93.31 92 ALA A O 1
ATOM 705 N N . THR A 1 93 ? 11.831 6.161 12.825 1.00 90.88 93 THR A N 1
ATOM 706 C CA . THR A 1 93 ? 13.127 5.624 13.268 1.00 90.88 93 THR A CA 1
ATOM 707 C C . THR A 1 93 ? 13.006 4.646 14.433 1.00 90.88 93 THR A C 1
ATOM 709 O O . THR A 1 93 ? 13.986 3.990 14.783 1.00 90.88 93 THR A O 1
ATOM 712 N N . SER A 1 94 ? 11.820 4.517 15.032 1.00 88.44 94 SER A N 1
ATOM 713 C CA . SER A 1 94 ? 11.574 3.612 16.152 1.00 88.44 94 SER A CA 1
ATOM 714 C C . SER A 1 94 ? 10.168 3.022 16.118 1.00 88.44 94 SER A C 1
ATOM 716 O O . SER A 1 94 ? 9.226 3.653 15.647 1.00 88.44 94 SER A O 1
ATOM 718 N N . SER A 1 95 ? 10.044 1.823 16.681 1.00 87.75 95 SER A N 1
ATOM 719 C CA . SER A 1 95 ? 8.767 1.180 16.990 1.00 87.75 95 SER A CA 1
ATOM 720 C C . SER A 1 95 ? 8.219 1.699 18.337 1.00 87.75 95 SER A C 1
ATOM 722 O O . SER A 1 95 ? 9.020 1.905 19.252 1.00 87.75 95 SER A O 1
ATOM 724 N N . PRO A 1 96 ? 6.890 1.829 18.519 1.00 89.31 96 PRO A N 1
ATOM 725 C CA . PRO A 1 96 ? 5.857 1.559 17.526 1.00 89.31 96 PRO A CA 1
ATOM 726 C C . PRO A 1 96 ? 5.846 2.588 16.388 1.00 89.31 96 PRO A C 1
ATOM 728 O O . PRO A 1 96 ? 6.097 3.772 16.610 1.00 89.31 96 PRO A O 1
ATOM 731 N N . LEU A 1 97 ? 5.563 2.123 15.172 1.00 92.88 97 LEU A N 1
ATOM 732 C CA . LEU A 1 97 ? 5.435 2.982 13.999 1.00 92.88 97 LEU A CA 1
ATOM 733 C C . LEU A 1 97 ? 4.162 3.835 14.135 1.00 92.88 97 LEU A C 1
ATOM 735 O O . LEU A 1 97 ? 3.136 3.327 14.597 1.00 92.88 97 LEU A O 1
ATOM 739 N N . PRO A 1 98 ? 4.208 5.122 13.753 1.00 93.00 98 PRO A N 1
ATOM 740 C CA . PRO A 1 98 ? 3.068 6.016 13.902 1.00 93.00 98 PRO A CA 1
ATOM 741 C C . PRO A 1 98 ? 1.895 5.563 13.013 1.00 93.00 98 PRO A C 1
ATOM 743 O O . PRO A 1 98 ? 2.108 5.382 11.804 1.00 93.00 98 PRO A O 1
ATOM 746 N N . PRO A 1 99 ? 0.672 5.431 13.570 1.00 95.38 99 PRO A N 1
ATOM 747 C CA . PRO A 1 99 ? -0.541 5.252 12.783 1.00 95.38 99 PRO A CA 1
ATOM 748 C C . PRO A 1 99 ? -0.691 6.348 11.734 1.00 95.38 99 PRO A C 1
ATOM 750 O O . PRO A 1 99 ? -0.338 7.508 11.966 1.00 95.38 99 PRO A O 1
ATOM 753 N N . THR A 1 100 ? -1.176 5.982 10.554 1.00 96.75 100 THR A N 1
ATOM 754 C CA . THR A 1 100 ? -1.328 6.934 9.457 1.00 96.75 100 THR A CA 1
ATOM 755 C C . THR A 1 100 ? -2.407 6.499 8.483 1.00 96.75 100 THR A C 1
ATOM 757 O O . THR A 1 100 ? -2.556 5.323 8.182 1.00 96.75 100 THR A O 1
ATOM 760 N N . ARG A 1 101 ? -3.116 7.457 7.891 1.00 97.56 101 ARG A N 1
ATOM 761 C CA . ARG A 1 101 ? -3.973 7.194 6.724 1.00 97.56 101 ARG A CA 1
ATOM 762 C C . ARG A 1 101 ? -3.190 7.152 5.416 1.00 97.56 101 ARG A C 1
ATOM 764 O O . ARG A 1 101 ? -3.682 6.640 4.419 1.00 97.56 101 ARG A O 1
ATOM 771 N N . ARG A 1 102 ? -1.976 7.708 5.421 1.00 97.81 102 ARG A N 1
ATOM 772 C CA . ARG A 1 102 ? -1.111 7.863 4.250 1.00 97.81 102 ARG A CA 1
ATOM 773 C C . ARG A 1 102 ? 0.259 7.280 4.557 1.00 97.81 102 ARG A C 1
ATOM 775 O O . ARG A 1 102 ? 1.006 7.843 5.360 1.00 97.81 102 ARG A O 1
ATOM 782 N N . LEU A 1 103 ? 0.582 6.157 3.934 1.00 97.56 103 LEU A N 1
ATOM 783 C CA . LEU A 1 103 ? 1.842 5.447 4.128 1.00 97.56 103 LEU A CA 1
ATOM 784 C C . LEU A 1 103 ? 2.689 5.526 2.863 1.00 97.56 103 LEU A C 1
ATOM 786 O O . LEU A 1 103 ? 2.188 5.337 1.756 1.00 97.56 103 LEU A O 1
ATOM 790 N N . ARG A 1 104 ? 3.994 5.721 3.049 1.00 97.44 104 ARG A N 1
ATOM 791 C CA . ARG A 1 104 ? 5.018 5.382 2.064 1.00 97.44 104 ARG A CA 1
ATOM 792 C C . ARG A 1 104 ? 5.894 4.273 2.628 1.00 97.44 104 ARG A C 1
ATOM 794 O O . ARG A 1 104 ? 6.742 4.546 3.474 1.00 97.44 104 ARG A O 1
ATOM 801 N N . GLY A 1 105 ? 5.730 3.047 2.149 1.00 96.62 105 GLY A N 1
ATOM 802 C CA . GLY A 1 105 ? 6.657 1.958 2.445 1.00 96.62 105 GLY A CA 1
ATOM 803 C C . GLY A 1 105 ? 7.826 1.988 1.469 1.00 96.62 105 GLY A C 1
ATOM 804 O O . GLY A 1 105 ? 7.589 1.969 0.267 1.00 96.62 105 GLY A O 1
ATOM 805 N N . ARG A 1 106 ? 9.079 2.019 1.937 1.00 96.06 106 ARG A N 1
ATOM 806 C CA . ARG A 1 106 ? 10.265 2.025 1.056 1.00 96.06 106 ARG A CA 1
ATOM 807 C C . ARG A 1 106 ? 11.195 0.846 1.320 1.00 96.06 106 ARG A C 1
ATOM 809 O O . ARG A 1 106 ? 11.733 0.727 2.415 1.00 96.06 106 ARG A O 1
ATOM 816 N N . TYR A 1 107 ? 11.477 0.040 0.304 1.00 94.56 107 TYR A N 1
ATOM 817 C CA . TYR A 1 107 ? 12.647 -0.835 0.297 1.00 94.56 107 TYR A CA 1
ATOM 818 C C . TYR A 1 107 ? 13.814 -0.116 -0.369 1.00 94.56 107 TYR A C 1
ATOM 820 O O . TYR A 1 107 ? 13.680 0.379 -1.484 1.00 94.56 107 TYR A O 1
ATOM 828 N N . SER A 1 108 ? 14.970 -0.081 0.298 1.00 91.69 108 SER A N 1
ATOM 829 C CA . SER A 1 108 ? 16.158 0.581 -0.258 1.00 91.69 108 SER A CA 1
ATOM 830 C C . SER A 1 108 ? 16.655 -0.108 -1.531 1.00 91.69 108 SER A C 1
ATOM 832 O O . SER A 1 108 ? 17.024 0.565 -2.486 1.00 91.69 108 SER A O 1
ATOM 834 N N . LYS A 1 109 ? 16.649 -1.447 -1.558 1.00 89.31 109 LYS A N 1
ATOM 835 C CA . LYS A 1 109 ? 17.024 -2.237 -2.731 1.00 89.31 109 LYS A CA 1
ATOM 836 C C . LYS A 1 109 ? 16.378 -3.617 -2.680 1.00 89.31 109 LYS A C 1
ATOM 838 O O . LYS A 1 109 ? 16.452 -4.275 -1.644 1.00 89.31 109 LYS A O 1
ATOM 843 N N . ASN A 1 110 ? 15.769 -4.061 -3.776 1.00 89.94 110 ASN A N 1
ATOM 844 C CA . ASN A 1 110 ? 15.292 -5.436 -3.917 1.00 89.94 110 ASN A CA 1
ATOM 845 C C . ASN A 1 110 ? 15.082 -5.821 -5.389 1.00 89.94 110 ASN A C 1
ATOM 847 O O . ASN A 1 110 ? 15.111 -4.974 -6.282 1.00 89.94 110 ASN A O 1
ATOM 851 N N . ARG A 1 111 ? 14.836 -7.105 -5.635 1.00 88.94 111 ARG A N 1
ATOM 852 C CA . ARG A 1 111 ? 14.320 -7.596 -6.913 1.00 88.94 111 ARG A CA 1
ATOM 853 C C . ARG A 1 111 ? 12.802 -7.606 -6.883 1.00 88.94 111 ARG A C 1
ATOM 855 O O . ARG A 1 111 ? 12.188 -7.828 -5.841 1.00 88.94 111 ARG A O 1
ATOM 862 N N . LEU A 1 112 ? 12.214 -7.384 -8.049 1.00 88.06 112 LEU A N 1
ATOM 863 C CA . LEU A 1 112 ? 10.782 -7.517 -8.269 1.00 88.06 112 LEU A CA 1
ATOM 864 C C . LEU A 1 112 ? 10.561 -8.713 -9.181 1.00 88.06 112 LEU A C 1
ATOM 866 O O . LEU A 1 112 ? 11.153 -8.773 -10.258 1.00 88.06 112 LEU A O 1
ATOM 870 N N . TYR A 1 113 ? 9.713 -9.646 -8.758 1.00 87.12 113 TYR A N 1
ATOM 871 C CA . TYR A 1 113 ? 9.345 -10.795 -9.574 1.00 87.12 113 TYR A CA 1
ATOM 872 C C . TYR A 1 113 ? 7.911 -10.664 -10.079 1.00 87.12 113 TYR A C 1
ATOM 874 O O . TYR A 1 113 ? 7.085 -9.935 -9.528 1.00 87.12 113 TYR A O 1
ATOM 882 N N . SER A 1 114 ? 7.621 -11.398 -11.149 1.00 82.50 114 SER A N 1
ATOM 883 C CA . SER A 1 114 ? 6.282 -11.504 -11.714 1.00 82.50 114 SER A CA 1
ATOM 884 C C . SER A 1 114 ? 5.472 -12.612 -11.046 1.00 82.50 114 SER A C 1
ATOM 886 O O . SER A 1 114 ? 6.011 -13.667 -10.704 1.00 82.50 114 SER A O 1
ATOM 888 N N . GLY A 1 115 ? 4.152 -12.440 -11.023 1.00 70.56 115 GLY A N 1
ATOM 889 C CA . GLY A 1 115 ? 3.205 -13.497 -10.676 1.00 70.56 115 GLY A CA 1
ATOM 890 C C . GLY A 1 115 ? 2.572 -13.329 -9.298 1.00 70.56 115 GLY A C 1
ATOM 891 O O . GLY A 1 115 ? 3.050 -12.596 -8.437 1.00 70.56 115 GLY A O 1
ATOM 892 N N . VAL A 1 116 ? 1.445 -14.012 -9.119 1.00 66.56 116 VAL A N 1
ATOM 893 C CA . VAL A 1 116 ? 0.625 -13.947 -7.907 1.00 66.56 116 VAL A CA 1
ATOM 894 C C . VAL A 1 116 ? 1.399 -14.534 -6.724 1.00 66.56 116 VAL A C 1
ATOM 896 O O . VAL A 1 116 ? 1.732 -15.715 -6.745 1.00 66.56 116 VAL A O 1
ATOM 899 N N . GLY A 1 117 ? 1.652 -13.725 -5.691 1.00 65.81 117 GLY A N 1
ATOM 900 C CA . GLY A 1 117 ? 2.347 -14.148 -4.469 1.00 65.81 117 GLY A CA 1
ATOM 901 C C . GLY A 1 117 ? 3.871 -14.236 -4.587 1.00 65.81 117 GLY A C 1
ATOM 902 O O . GLY A 1 117 ? 4.516 -14.681 -3.646 1.00 65.81 117 GLY A O 1
ATOM 903 N N . ASN A 1 118 ? 4.441 -13.810 -5.718 1.00 77.06 118 ASN A N 1
ATOM 904 C CA . ASN A 1 118 ? 5.892 -13.714 -5.915 1.00 77.06 118 ASN A CA 1
ATOM 905 C C . ASN A 1 118 ? 6.393 -12.263 -5.856 1.00 77.06 118 ASN A C 1
ATOM 907 O O . ASN A 1 118 ? 7.569 -12.008 -6.100 1.00 77.06 118 ASN A O 1
ATOM 911 N N . GLY A 1 119 ? 5.509 -11.302 -5.590 1.00 82.50 119 GLY A N 1
ATOM 912 C CA . GLY A 1 119 ? 5.890 -9.901 -5.525 1.00 82.50 119 GLY A CA 1
ATOM 913 C C . GLY A 1 119 ? 6.698 -9.548 -4.291 1.00 82.50 119 GLY A C 1
ATOM 914 O O . GLY A 1 119 ? 6.818 -10.317 -3.339 1.00 82.50 119 GLY A O 1
ATOM 915 N N . LEU A 1 120 ? 7.240 -8.335 -4.309 1.00 91.81 120 LEU A N 1
ATOM 916 C CA . LEU A 1 120 ? 7.758 -7.726 -3.100 1.00 91.81 120 LEU A CA 1
ATOM 917 C C . LEU A 1 120 ? 6.568 -7.261 -2.262 1.00 91.81 120 LEU A C 1
ATOM 919 O O . LEU A 1 120 ? 5.956 -6.235 -2.564 1.00 91.81 120 LEU A O 1
ATOM 923 N N . THR A 1 121 ? 6.211 -8.053 -1.256 1.00 93.50 121 THR A N 1
ATOM 924 C CA . THR A 1 121 ? 5.021 -7.809 -0.441 1.00 93.50 121 THR A CA 1
ATOM 925 C C . THR A 1 121 ? 5.302 -6.833 0.695 1.00 93.50 121 THR A C 1
ATOM 927 O O . THR A 1 121 ? 6.215 -7.032 1.497 1.00 93.50 121 THR A O 1
ATOM 930 N N . TYR A 1 122 ? 4.459 -5.811 0.795 1.00 94.69 122 TYR A N 1
ATOM 931 C CA . TYR A 1 122 ? 4.389 -4.902 1.929 1.00 94.69 122 TYR A CA 1
ATOM 932 C C . TYR A 1 122 ? 3.305 -5.399 2.878 1.00 94.69 122 TYR A C 1
ATOM 934 O O . TYR A 1 122 ? 2.121 -5.375 2.536 1.00 94.69 122 TYR A O 1
ATOM 942 N N . TRP A 1 123 ? 3.722 -5.845 4.059 1.00 94.50 123 TRP A N 1
ATOM 943 C CA . TRP A 1 123 ? 2.842 -6.303 5.127 1.00 94.50 123 TRP A CA 1
ATOM 944 C C . TRP A 1 123 ? 2.640 -5.182 6.144 1.00 94.50 123 TRP A C 1
ATOM 946 O O . TRP A 1 123 ? 3.603 -4.643 6.696 1.00 94.50 123 TRP A O 1
ATOM 956 N N . MET A 1 124 ? 1.383 -4.811 6.367 1.00 94.75 124 MET A N 1
ATOM 957 C CA . MET A 1 124 ? 0.992 -3.751 7.293 1.00 94.75 124 MET A CA 1
ATOM 958 C C . MET A 1 124 ? -0.319 -4.100 7.993 1.00 94.75 124 MET A C 1
ATOM 960 O O . MET A 1 124 ? -1.138 -4.852 7.470 1.00 94.75 124 MET A O 1
ATOM 964 N N . GLY A 1 125 ? -0.531 -3.554 9.184 1.00 95.75 125 GLY A N 1
ATOM 965 C CA . GLY A 1 125 ? -1.815 -3.638 9.863 1.00 95.75 125 GLY A CA 1
ATOM 966 C C . GLY A 1 125 ? -2.769 -2.564 9.369 1.00 95.75 125 GLY A C 1
ATOM 967 O O . GLY A 1 125 ? -2.353 -1.486 8.945 1.00 95.75 125 GLY A O 1
ATOM 968 N N . VAL A 1 126 ? -4.059 -2.841 9.490 1.00 96.50 126 VAL A N 1
ATOM 969 C CA . VAL A 1 126 ? -5.118 -1.847 9.351 1.00 96.50 126 VAL A CA 1
ATOM 970 C C . VAL A 1 126 ? -5.977 -1.890 10.607 1.00 96.50 126 VAL A C 1
ATOM 972 O O . VAL A 1 126 ? -6.482 -2.945 11.011 1.00 96.50 126 VAL A O 1
ATOM 975 N N . HIS A 1 127 ? -6.134 -0.733 11.236 1.00 96.81 127 HIS A N 1
ATOM 976 C CA . HIS A 1 127 ? -7.216 -0.483 12.168 1.00 96.81 127 HIS A CA 1
ATOM 977 C C . HIS A 1 127 ? -8.455 -0.148 11.338 1.00 96.81 127 HIS A C 1
ATOM 979 O O . HIS A 1 127 ? -8.507 0.907 10.714 1.00 96.81 127 HIS A O 1
ATOM 985 N N . LEU A 1 128 ? -9.409 -1.070 11.258 1.00 94.81 128 LEU A N 1
ATOM 986 C CA . LEU A 1 128 ? -10.628 -0.957 10.468 1.00 94.81 128 LEU A CA 1
ATOM 987 C C . LEU A 1 128 ? -11.816 -1.144 11.419 1.00 94.81 128 LEU A C 1
ATOM 989 O O . LEU A 1 128 ? -11.864 -2.159 12.119 1.00 94.81 128 LEU A O 1
ATOM 993 N N . PRO A 1 129 ? -12.779 -0.208 11.464 1.00 92.94 129 PRO A N 1
ATOM 994 C CA . PRO A 1 129 ? -13.968 -0.389 12.284 1.00 92.94 129 PRO A CA 1
ATOM 995 C C . PRO A 1 129 ? -14.728 -1.666 11.901 1.00 92.94 129 PRO A C 1
ATOM 997 O O . PRO A 1 129 ? -14.790 -2.046 10.729 1.00 92.94 129 PRO A O 1
ATOM 1000 N N . GLU A 1 130 ? -15.314 -2.327 12.898 1.00 91.00 130 GLU A N 1
ATOM 1001 C CA . GLU A 1 130 ? -15.964 -3.626 12.718 1.00 91.00 130 GLU A CA 1
ATOM 1002 C C . GLU A 1 130 ? -17.045 -3.582 11.624 1.00 91.00 130 GLU A C 1
ATOM 1004 O O . GLU A 1 130 ? -17.896 -2.693 11.591 1.00 91.00 130 GLU A O 1
ATOM 1009 N N . GLY A 1 131 ? -16.994 -4.550 10.704 1.00 89.25 131 GLY A N 1
ATOM 1010 C CA . GLY A 1 131 ? -17.964 -4.698 9.615 1.00 89.25 131 GLY A CA 1
ATOM 1011 C C . GLY A 1 131 ? -17.821 -3.707 8.453 1.00 89.25 131 GLY A C 1
ATOM 1012 O O . GLY A 1 131 ? -18.549 -3.844 7.470 1.00 89.25 131 GLY A O 1
ATOM 1013 N N . GLN A 1 132 ? -16.896 -2.745 8.520 1.00 94.69 132 GLN A N 1
ATOM 1014 C CA . GLN A 1 132 ? -16.668 -1.791 7.433 1.00 94.69 132 GLN A CA 1
ATOM 1015 C C . GLN A 1 132 ? -15.825 -2.388 6.299 1.00 94.69 132 GLN A C 1
ATOM 1017 O O . GLN A 1 132 ? -15.105 -3.375 6.465 1.00 94.69 132 GLN A O 1
ATOM 1022 N N . SER A 1 133 ? -15.909 -1.761 5.128 1.00 95.31 133 SER A N 1
ATOM 1023 C CA . SER A 1 133 ? -15.022 -2.014 3.990 1.00 95.31 133 SER A CA 1
ATOM 1024 C C . SER A 1 133 ? -13.955 -0.936 3.878 1.00 95.31 133 SER A C 1
ATOM 1026 O O . SER A 1 133 ? -14.254 0.240 4.069 1.00 95.31 133 SER A O 1
ATOM 1028 N N . LEU A 1 134 ? -12.754 -1.308 3.455 1.00 96.94 134 LEU A N 1
ATOM 1029 C CA . LEU A 1 134 ? -11.678 -0.379 3.143 1.00 96.94 134 LEU A CA 1
ATOM 1030 C C . LEU A 1 134 ? -11.780 0.101 1.684 1.00 96.94 134 LEU A C 1
ATOM 1032 O O . LEU A 1 134 ? -11.965 -0.694 0.761 1.00 96.94 134 LEU A O 1
ATOM 1036 N N . SER A 1 135 ? -11.619 1.403 1.466 1.00 97.38 135 SER A N 1
ATOM 1037 C CA . SER A 1 135 ? -11.327 1.984 0.154 1.00 97.38 135 SER A CA 1
ATOM 1038 C C . SER A 1 135 ? -10.005 2.728 0.222 1.00 97.38 135 SER A C 1
ATOM 1040 O O . SER A 1 135 ? -9.777 3.525 1.131 1.00 97.38 135 SER A O 1
ATOM 1042 N N . MET A 1 136 ? -9.129 2.490 -0.747 1.00 97.69 136 MET A N 1
ATOM 1043 C CA . MET A 1 136 ? -7.771 3.024 -0.727 1.00 97.69 136 MET A CA 1
ATOM 1044 C C . MET A 1 136 ? -7.252 3.316 -2.128 1.00 97.69 136 MET A C 1
ATOM 1046 O O . MET A 1 136 ? -7.590 2.626 -3.089 1.00 97.69 136 MET A O 1
ATOM 1050 N N . ARG A 1 137 ? -6.395 4.326 -2.238 1.00 97.69 137 ARG A N 1
ATOM 1051 C CA . ARG A 1 137 ? -5.578 4.590 -3.421 1.00 97.69 137 ARG A CA 1
ATOM 1052 C C . ARG A 1 137 ? -4.195 3.992 -3.207 1.00 97.69 137 ARG A C 1
ATOM 1054 O O . ARG A 1 137 ? -3.603 4.170 -2.145 1.00 97.69 137 ARG A O 1
ATOM 1061 N N . VAL A 1 138 ? -3.681 3.314 -4.226 1.00 96.62 138 VAL A N 1
ATOM 1062 C CA . VAL A 1 138 ? -2.378 2.652 -4.197 1.00 96.62 138 VAL A CA 1
ATOM 1063 C C . VAL A 1 138 ? -1.588 2.996 -5.455 1.00 96.62 138 VAL A C 1
ATOM 1065 O O . VAL A 1 138 ? -2.129 2.997 -6.563 1.00 96.62 138 VAL A O 1
ATOM 1068 N N . SER A 1 139 ? -0.299 3.275 -5.294 1.00 96.38 139 SER A N 1
ATOM 1069 C CA . SER A 1 139 ? 0.658 3.383 -6.397 1.00 96.38 139 SER A CA 1
ATOM 1070 C C . SER A 1 139 ? 2.046 2.946 -5.944 1.00 96.38 139 SER A C 1
ATOM 1072 O O . SER A 1 139 ? 2.342 2.922 -4.749 1.00 96.38 139 SER A O 1
ATOM 1074 N N . ALA A 1 140 ? 2.906 2.598 -6.893 1.00 95.50 140 ALA A N 1
ATOM 1075 C CA . ALA A 1 140 ? 4.285 2.237 -6.618 1.00 95.50 140 ALA A CA 1
ATOM 1076 C C . ALA A 1 140 ? 5.250 3.004 -7.523 1.00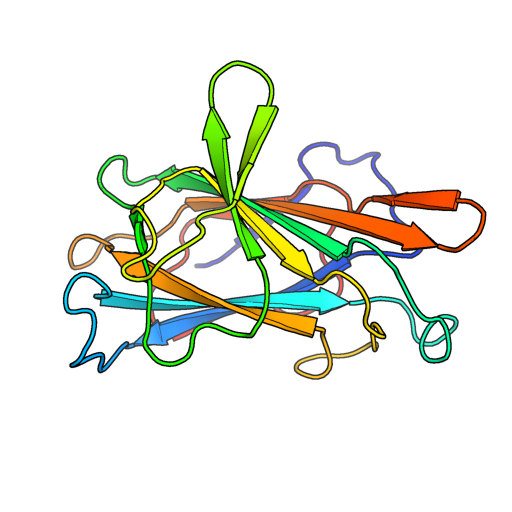 95.50 140 ALA A C 1
ATOM 1078 O O . ALA A 1 140 ? 4.912 3.375 -8.649 1.00 95.50 140 ALA A O 1
ATOM 1079 N N . THR A 1 141 ? 6.467 3.214 -7.034 1.00 94.44 141 THR A N 1
ATOM 1080 C CA . THR A 1 141 ? 7.587 3.762 -7.806 1.00 94.44 141 THR A CA 1
ATOM 1081 C C . THR A 1 141 ? 8.838 2.948 -7.527 1.00 94.44 141 THR A C 1
ATOM 1083 O O . THR A 1 141 ? 8.999 2.415 -6.433 1.00 94.44 141 THR A O 1
ATOM 1086 N N . ALA A 1 142 ? 9.742 2.861 -8.490 1.00 91.50 142 ALA A N 1
ATOM 1087 C CA . ALA A 1 142 ? 11.028 2.210 -8.298 1.00 91.50 142 ALA A CA 1
ATOM 1088 C C . ALA A 1 142 ? 12.091 2.881 -9.166 1.00 91.50 142 ALA A C 1
ATOM 1090 O O . ALA A 1 142 ? 11.824 3.284 -10.302 1.00 91.50 142 ALA A O 1
ATOM 1091 N N . ASN A 1 143 ? 13.311 2.957 -8.648 1.00 89.75 143 ASN A N 1
ATOM 1092 C CA . ASN A 1 143 ? 14.461 3.437 -9.392 1.00 89.75 143 ASN A CA 1
ATOM 1093 C C . ASN A 1 143 ? 15.228 2.244 -9.961 1.00 89.75 143 ASN A C 1
ATOM 1095 O O . ASN A 1 143 ? 15.533 1.273 -9.276 1.00 89.75 143 ASN A O 1
ATOM 1099 N N . ARG A 1 144 ? 15.581 2.322 -11.238 1.00 79.88 144 ARG A N 1
ATOM 1100 C CA . ARG A 1 144 ? 16.632 1.508 -11.849 1.00 79.88 144 ARG A CA 1
ATOM 1101 C C . ARG A 1 144 ? 17.838 2.418 -12.059 1.00 79.88 144 ARG A C 1
ATOM 1103 O O . ARG A 1 144 ? 17.643 3.602 -12.303 1.00 79.88 144 ARG A O 1
ATOM 1110 N N . VAL A 1 145 ? 19.053 1.859 -12.054 1.00 60.59 145 VAL A N 1
ATOM 1111 C CA . VAL A 1 145 ? 20.380 2.524 -12.177 1.00 60.59 145 VAL A CA 1
ATOM 1112 C C . VAL A 1 145 ? 20.460 3.728 -13.151 1.00 60.59 145 VAL A C 1
ATOM 1114 O O . VAL A 1 145 ? 21.351 4.558 -13.015 1.00 60.59 145 VAL A O 1
ATOM 1117 N N . VAL A 1 146 ? 19.543 3.862 -14.119 1.00 60.41 146 VAL A N 1
ATOM 1118 C CA . VAL A 1 146 ? 19.468 4.987 -15.071 1.00 60.41 146 VAL A CA 1
ATOM 1119 C C . VAL A 1 146 ? 18.057 5.560 -15.329 1.00 60.41 146 VAL A C 1
ATOM 1121 O O . VAL A 1 146 ? 17.926 6.450 -16.165 1.00 60.41 146 VAL A O 1
ATOM 1124 N N . ALA A 1 147 ? 16.992 5.068 -14.682 1.00 66.75 147 ALA A N 1
ATOM 1125 C CA . ALA A 1 147 ? 15.616 5.514 -14.948 1.00 66.75 147 ALA A CA 1
ATOM 1126 C C . ALA A 1 147 ? 14.666 5.278 -13.761 1.00 66.75 147 ALA A C 1
ATOM 1128 O O . ALA A 1 147 ? 14.751 4.253 -13.089 1.00 66.75 147 ALA A O 1
ATOM 1129 N N . ILE A 1 148 ? 13.722 6.197 -13.553 1.00 78.12 148 ILE A N 1
ATOM 1130 C CA . ILE A 1 148 ? 12.616 6.053 -12.593 1.00 78.12 148 ILE A CA 1
ATOM 1131 C C . ILE A 1 148 ? 11.421 5.442 -13.325 1.00 78.12 148 ILE A C 1
ATOM 1133 O O . ILE A 1 148 ? 11.095 5.866 -14.435 1.00 78.12 148 ILE A O 1
ATOM 1137 N N . THR A 1 149 ? 10.758 4.464 -12.714 1.00 82.44 149 THR A N 1
ATOM 1138 C CA . THR A 1 149 ? 9.507 3.893 -13.220 1.00 82.44 149 THR A CA 1
ATOM 1139 C C . THR A 1 149 ? 8.403 3.964 -12.171 1.00 82.44 149 THR A C 1
ATOM 1141 O O . THR A 1 149 ? 8.668 3.886 -10.972 1.00 82.44 149 THR A O 1
ATOM 1144 N N . ASN A 1 150 ? 7.162 4.118 -12.633 1.00 86.19 150 ASN A N 1
ATOM 1145 C CA . ASN A 1 150 ? 5.979 4.293 -11.798 1.00 86.19 150 ASN A CA 1
ATOM 1146 C C . ASN A 1 150 ? 4.884 3.321 -12.253 1.00 86.19 150 ASN A C 1
ATOM 1148 O O . ASN A 1 150 ? 4.734 3.075 -13.453 1.00 86.19 150 ASN A O 1
ATOM 1152 N N . SER A 1 151 ? 4.099 2.797 -11.315 1.00 87.19 151 SER A N 1
ATOM 1153 C CA . SER A 1 151 ? 2.836 2.132 -11.644 1.00 87.19 151 SER A CA 1
ATOM 1154 C C . SER A 1 151 ? 1.764 3.169 -11.957 1.00 87.19 151 SER A C 1
ATOM 1156 O O . SER A 1 151 ? 1.862 4.329 -11.538 1.00 87.19 151 SER A O 1
ATOM 1158 N N . CYS A 1 152 ? 0.691 2.754 -12.630 1.00 92.06 152 CYS A N 1
ATOM 1159 C CA . CYS A 1 152 ? -0.487 3.609 -12.665 1.00 92.06 152 CYS A CA 1
ATOM 1160 C C . CYS A 1 152 ? -1.146 3.619 -11.282 1.00 92.06 152 CYS A C 1
ATOM 1162 O O . CYS A 1 152 ? -1.329 2.549 -10.691 1.00 92.06 152 CYS A O 1
ATOM 1164 N N . PRO A 1 153 ? -1.521 4.793 -10.748 1.00 92.94 153 PRO A N 1
ATOM 1165 C CA . PRO A 1 153 ? -2.333 4.850 -9.547 1.00 92.94 153 PRO A CA 1
ATOM 1166 C C . PRO A 1 153 ? -3.654 4.111 -9.761 1.00 92.94 153 PRO A C 1
ATOM 1168 O O . PRO A 1 153 ? -4.334 4.288 -10.781 1.00 92.94 153 PRO A O 1
ATOM 1171 N N . ILE A 1 154 ? -4.018 3.287 -8.786 1.00 95.00 154 ILE A N 1
ATOM 1172 C CA . ILE A 1 154 ? -5.290 2.571 -8.755 1.00 95.00 154 ILE A CA 1
ATOM 1173 C C . ILE A 1 154 ? -6.046 2.919 -7.482 1.00 95.00 154 ILE A C 1
ATOM 1175 O O . ILE A 1 154 ? -5.461 3.083 -6.415 1.00 95.00 154 ILE A O 1
ATOM 1179 N N . THR A 1 155 ? -7.365 3.004 -7.591 1.00 96.31 155 THR A N 1
ATOM 1180 C CA . THR A 1 155 ? -8.264 3.036 -6.438 1.00 96.31 155 THR A CA 1
ATOM 1181 C C . THR A 1 155 ? -8.890 1.660 -6.276 1.00 96.31 155 THR A C 1
ATOM 1183 O O . THR A 1 155 ? -9.449 1.129 -7.235 1.00 96.31 155 THR A O 1
ATOM 1186 N N . MET A 1 156 ? -8.819 1.103 -5.071 1.00 95.62 156 MET A N 1
ATOM 1187 C CA . MET A 1 156 ? -9.535 -0.098 -4.651 1.00 95.62 156 MET A CA 1
ATOM 1188 C C . MET A 1 156 ? -10.723 0.297 -3.774 1.00 95.62 156 MET A C 1
ATOM 1190 O O . MET A 1 156 ? -10.601 1.203 -2.947 1.00 95.62 156 MET A O 1
ATOM 1194 N N . LYS A 1 157 ? -11.868 -0.360 -3.967 1.00 95.62 157 LYS A N 1
ATOM 1195 C CA . LYS A 1 157 ? -13.122 -0.071 -3.252 1.00 95.62 157 LYS A CA 1
ATOM 1196 C C . LYS A 1 157 ? -13.778 -1.342 -2.735 1.00 95.62 157 LYS A C 1
ATOM 1198 O O . LYS A 1 157 ? -13.571 -2.413 -3.310 1.00 95.62 157 LYS A O 1
ATOM 1203 N N . ASP A 1 158 ? -14.608 -1.176 -1.705 1.00 94.06 158 ASP A N 1
ATOM 1204 C CA . ASP A 1 158 ? -15.374 -2.240 -1.043 1.00 94.06 158 ASP A CA 1
ATOM 1205 C C . ASP A 1 158 ? -14.496 -3.440 -0.651 1.00 94.06 158 ASP A C 1
ATOM 1207 O O . ASP A 1 158 ? -14.849 -4.589 -0.919 1.00 94.06 158 ASP A O 1
ATOM 1211 N N . PHE A 1 159 ? -13.316 -3.171 -0.083 1.00 94.06 159 PHE A N 1
ATOM 1212 C CA . PHE A 1 159 ? -12.337 -4.191 0.282 1.00 94.06 159 PHE A CA 1
ATOM 1213 C C . PHE A 1 159 ? -12.595 -4.686 1.712 1.00 94.06 159 PHE A C 1
ATOM 1215 O O . PHE A 1 159 ? -12.307 -3.986 2.684 1.00 94.06 159 PHE A O 1
ATOM 1222 N N . HIS A 1 160 ? -13.183 -5.871 1.855 1.00 95.81 160 HIS A N 1
ATOM 1223 C CA . HIS A 1 160 ? -13.510 -6.477 3.147 1.00 95.81 160 HIS A CA 1
ATOM 1224 C C . HIS A 1 160 ? -12.421 -7.438 3.631 1.00 95.81 160 HIS A C 1
ATOM 1226 O O . HIS A 1 160 ? -11.571 -7.901 2.873 1.00 95.81 160 HIS A O 1
ATOM 1232 N N . VAL A 1 161 ? -12.454 -7.784 4.919 1.00 94.88 161 VAL A N 1
ATOM 1233 C CA . VAL A 1 161 ? -11.599 -8.850 5.451 1.00 94.88 161 VAL A CA 1
ATOM 1234 C C . VAL A 1 161 ? -11.932 -10.171 4.744 1.00 94.88 161 VAL A C 1
ATOM 1236 O O . VAL A 1 161 ? -13.098 -10.550 4.638 1.00 94.88 161 VAL A O 1
ATOM 1239 N N . ASN A 1 162 ? -10.889 -10.887 4.325 1.00 94.56 162 ASN A N 1
ATOM 1240 C CA . ASN A 1 162 ? -10.857 -12.046 3.426 1.00 94.56 162 ASN A CA 1
ATOM 1241 C C . ASN A 1 162 ? -10.969 -11.732 1.923 1.00 94.56 162 ASN A C 1
ATOM 1243 O O . ASN A 1 162 ? -10.900 -12.667 1.121 1.00 94.56 162 ASN A O 1
ATOM 1247 N N . ASP A 1 163 ? -11.083 -10.463 1.518 1.00 95.69 163 ASP A N 1
ATOM 1248 C CA . ASP A 1 163 ? -11.024 -10.109 0.101 1.00 95.69 163 ASP A CA 1
ATOM 1249 C C . ASP A 1 163 ? -9.594 -10.165 -0.444 1.00 95.69 163 ASP A C 1
ATOM 1251 O O . ASP A 1 163 ? -8.595 -9.895 0.234 1.00 95.69 163 ASP A O 1
ATOM 1255 N N . ARG A 1 164 ? -9.515 -10.503 -1.734 1.00 95.00 164 ARG A N 1
ATOM 1256 C CA . ARG A 1 164 ? -8.273 -10.615 -2.490 1.00 95.00 164 ARG A CA 1
ATOM 1257 C C . ARG A 1 164 ? -8.472 -10.138 -3.922 1.00 95.00 164 ARG A C 1
ATOM 1259 O O . ARG A 1 164 ? -9.334 -10.640 -4.638 1.00 95.00 164 ARG A O 1
ATOM 1266 N N . LEU A 1 165 ? -7.600 -9.237 -4.360 1.00 92.88 165 LEU A N 1
ATOM 1267 C CA . LEU A 1 165 ? -7.428 -8.855 -5.759 1.00 92.88 165 LEU A CA 1
ATOM 1268 C C . LEU A 1 165 ? -6.092 -9.405 -6.264 1.00 92.88 165 LEU A C 1
ATOM 1270 O O . LEU A 1 165 ? -5.093 -9.400 -5.547 1.00 92.88 165 LEU A O 1
ATOM 1274 N N . THR A 1 166 ? -6.073 -9.923 -7.491 1.00 91.25 166 THR A N 1
ATOM 1275 C CA . THR A 1 166 ? -4.878 -10.515 -8.117 1.00 91.25 166 THR A CA 1
ATOM 1276 C C . THR A 1 166 ? -4.709 -9.999 -9.538 1.00 91.25 166 THR A C 1
ATOM 1278 O O . THR A 1 166 ? -5.676 -9.576 -10.168 1.00 91.25 166 THR A O 1
ATOM 1281 N N . GLY A 1 167 ? -3.480 -10.072 -10.047 1.00 85.19 167 GLY A N 1
ATOM 1282 C CA . GLY A 1 167 ? -3.127 -9.657 -11.402 1.00 85.19 167 GLY A CA 1
ATOM 1283 C C . GLY A 1 167 ? -2.046 -8.582 -11.408 1.00 85.19 167 GLY A C 1
ATOM 1284 O O . GLY A 1 167 ? -1.457 -8.281 -10.375 1.00 85.19 167 GLY A O 1
ATOM 1285 N N . MET A 1 168 ? -1.782 -8.035 -12.592 1.00 83.44 168 MET A N 1
ATOM 1286 C CA . MET A 1 168 ? -0.957 -6.841 -12.782 1.00 83.44 168 MET A CA 1
ATOM 1287 C C . MET A 1 168 ? -1.895 -5.637 -12.826 1.00 83.44 168 MET A C 1
ATOM 1289 O O . MET A 1 168 ? -2.527 -5.374 -13.850 1.00 83.44 168 MET A O 1
ATOM 1293 N N . MET A 1 169 ? -2.057 -4.965 -11.690 1.00 86.75 169 MET A N 1
ATOM 1294 C CA . MET A 1 169 ? -2.939 -3.812 -11.549 1.00 86.75 169 MET A CA 1
ATOM 1295 C C . MET A 1 169 ? -2.135 -2.518 -11.671 1.00 86.75 169 MET A C 1
ATOM 1297 O O . MET A 1 169 ? -1.099 -2.361 -11.028 1.00 86.75 169 MET A O 1
ATOM 1301 N N . GLY A 1 170 ? -2.653 -1.578 -12.462 1.00 71.69 170 GLY A N 1
ATOM 1302 C CA . GLY A 1 170 ? -2.040 -0.263 -12.658 1.00 71.69 170 GLY A CA 1
ATOM 1303 C C . GLY A 1 170 ? -1.025 -0.232 -13.784 1.00 71.69 170 GLY A C 1
ATOM 1304 O O . GLY A 1 170 ? 0.179 -0.189 -13.481 1.00 71.69 170 GLY A O 1
#

Foldseek 3Di:
DKDKDFPDPPDDFQFKFWFKWAWAADPADPWVLFRIKIKIFIATEQVQQPFKWFWKKKKKAWPPDPPKWWFAGPPQPPWFWWDDDDPDTDTDPDPPDDIHNITITTDGMDGHHDDHPRGPMGIIGMNDPPPDFIKMKMKIWIDGPPDIGIYRIMIMPRHDHGDMDGDGHD

pLDDT: mean 90.56, std 7.53, range [60.41, 98.12]

Radius of gyration: 15.06 Å; chains: 1; bounding box: 38×33×41 Å

Secondary structure (DSSP, 8-state):
--EEEESSTT---SS-EEEEEEEEE---SSSTT-SEEEEEEEE--GGGTT-EEEEEEEEEEEEESTT-EEE--TT--SSEEEEEETTEEEE--SSSPPPBSEEEEEEEEEE---STT-SEEEEEEEE--TTPPEEEEEEEEEEETTEEEEPPPEEEEEE-TT-EE-S-B-

Sequence (170 aa):
MASFTKEEATCTSEILFIGTTQLIPCNETQYPLATATLSIDVISPQAFGEVDFEDIMLFVDILEPTEAEIVQIAETSGFHWGTPQGSGWVEATSSPLPPTRRLRGRYSKNRLYSGVGNGLTYWMGVHLPEGQSLSMRVSATANRVVAITNSCPITMKDFHVNDRLTGMMG